Protein AF-A0A7W9TZS3-F1 (afdb_monomer_lite)

Foldseek 3Di:
DPPVVVVVVVPPPDPPDPPPPPDLADDPVRLCAPPNDDDPPPRQDPVSVVVVVVQLVVQPDDPPPQPPDDDPSSVSSVVVSVVNSCVHNVVVPPPD

InterPro domains:
  IPR025421 Protein of unknown function DUF4148 [PF13663] (9-71)

Radius of gyration: 20.39 Å; chains: 1; bounding box: 32×65×49 Å

Structure (mmCIF, N/CA/C/O backbone):
data_AF-A0A7W9TZS3-F1
#
_entry.id   AF-A0A7W9TZS3-F1
#
loop_
_atom_site.group_PDB
_atom_site.id
_atom_site.type_symbol
_atom_site.label_atom_id
_atom_site.label_alt_id
_atom_site.label_comp_id
_atom_site.label_asym_id
_atom_site.label_entity_id
_atom_site.label_seq_id
_atom_site.pdbx_PDB_ins_code
_atom_site.Cartn_x
_atom_site.Cartn_y
_atom_site.Cartn_z
_atom_site.occupancy
_atom_site.B_iso_or_equiv
_atom_site.auth_seq_id
_atom_site.auth_comp_id
_atom_site.auth_asym_id
_atom_site.auth_atom_id
_atom_site.pdbx_PDB_model_num
ATOM 1 N N . MET A 1 1 ? 7.353 55.465 16.003 1.00 52.28 1 MET A N 1
ATOM 2 C CA . MET A 1 1 ? 7.920 54.096 15.986 1.00 52.28 1 MET A CA 1
ATOM 3 C C . MET A 1 1 ? 6.805 53.118 16.341 1.00 52.28 1 MET A C 1
ATOM 5 O O . MET A 1 1 ? 6.318 53.199 17.454 1.00 52.28 1 MET A O 1
ATOM 9 N N . GLY A 1 2 ? 6.310 52.280 15.421 1.00 56.03 2 GLY A N 1
ATOM 10 C CA . GLY A 1 2 ? 5.203 51.361 15.767 1.00 56.03 2 GLY A CA 1
ATOM 11 C C . GLY A 1 2 ? 4.574 50.550 14.628 1.00 56.03 2 GLY A C 1
ATOM 12 O O . GLY A 1 2 ? 3.907 49.559 14.897 1.00 56.03 2 GLY A O 1
ATOM 13 N N . ALA A 1 3 ? 4.805 50.910 13.361 1.00 52.28 3 ALA A N 1
ATOM 14 C CA . ALA A 1 3 ? 4.238 50.169 12.227 1.00 52.28 3 ALA A CA 1
ATOM 15 C C . ALA A 1 3 ? 5.097 48.971 11.772 1.00 52.28 3 ALA A C 1
ATOM 17 O O . ALA A 1 3 ? 4.570 48.016 11.214 1.00 52.28 3 ALA A O 1
ATOM 18 N N . ASN A 1 4 ? 6.402 48.974 12.066 1.00 50.59 4 ASN A N 1
ATOM 19 C CA . ASN A 1 4 ? 7.343 47.979 11.528 1.00 50.59 4 ASN A CA 1
ATOM 20 C C . ASN A 1 4 ? 7.373 46.659 12.315 1.00 50.59 4 ASN A C 1
ATOM 22 O O . ASN A 1 4 ? 7.865 45.658 11.809 1.00 50.59 4 ASN A O 1
ATOM 26 N N . LEU A 1 5 ? 6.831 46.634 13.539 1.00 50.50 5 LEU A N 1
ATOM 27 C CA . LEU A 1 5 ? 6.852 45.436 14.388 1.00 50.50 5 LEU A CA 1
ATOM 28 C C . LEU A 1 5 ? 5.732 44.442 14.031 1.00 50.50 5 LEU A C 1
ATOM 30 O O . LEU A 1 5 ? 5.850 43.254 14.306 1.00 50.50 5 LEU A O 1
ATOM 34 N N . ARG A 1 6 ? 4.662 44.910 13.372 1.00 51.06 6 ARG A N 1
ATOM 35 C CA . ARG A 1 6 ? 3.532 44.062 12.953 1.00 51.06 6 ARG A CA 1
ATOM 36 C C . ARG A 1 6 ? 3.842 43.238 11.701 1.00 51.06 6 ARG A C 1
ATOM 38 O O . ARG A 1 6 ? 3.383 42.108 11.598 1.00 51.06 6 ARG A O 1
ATOM 45 N N . TYR A 1 7 ? 4.658 43.768 10.790 1.00 50.12 7 TYR A N 1
ATOM 46 C CA . TYR A 1 7 ? 5.036 43.068 9.555 1.00 50.12 7 TYR A CA 1
ATOM 47 C C . TYR A 1 7 ? 6.037 41.933 9.784 1.00 50.12 7 TYR A C 1
ATOM 49 O O . TYR A 1 7 ? 6.058 40.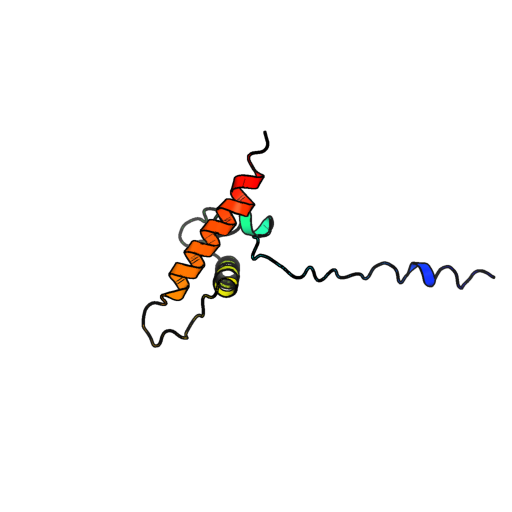975 9.017 1.00 50.12 7 TYR A O 1
ATOM 57 N N . LEU A 1 8 ? 6.815 41.990 10.868 1.00 49.75 8 LEU A N 1
ATOM 58 C CA . LEU A 1 8 ? 7.746 40.917 11.226 1.00 49.75 8 LEU A CA 1
ATOM 59 C C . LEU A 1 8 ? 7.044 39.698 11.846 1.00 49.75 8 LEU A C 1
ATOM 61 O O . LEU A 1 8 ? 7.581 38.598 11.785 1.00 49.75 8 LEU A O 1
ATOM 65 N N . ALA A 1 9 ? 5.829 39.858 12.381 1.00 49.62 9 ALA A N 1
ATOM 66 C CA . ALA A 1 9 ? 5.043 38.740 12.909 1.00 49.62 9 ALA A CA 1
ATOM 67 C C . ALA A 1 9 ? 4.316 37.936 11.811 1.00 49.62 9 ALA A C 1
ATOM 69 O O . ALA A 1 9 ? 3.941 36.789 12.038 1.00 49.62 9 ALA A O 1
ATOM 70 N N . ALA A 1 10 ? 4.129 38.510 10.617 1.00 49.50 10 ALA A N 1
ATOM 71 C CA . ALA A 1 10 ? 3.366 37.886 9.533 1.00 49.50 10 ALA A CA 1
ATOM 72 C C . ALA A 1 10 ? 4.191 36.936 8.640 1.00 49.50 10 ALA A C 1
ATOM 74 O O . ALA A 1 10 ? 3.618 36.196 7.847 1.00 49.50 10 ALA A O 1
ATOM 75 N N . LEU A 1 11 ? 5.522 36.917 8.772 1.00 53.25 11 LEU A N 1
ATOM 76 C CA . LEU A 1 11 ? 6.414 36.067 7.966 1.00 53.25 11 LEU A CA 1
ATOM 77 C C . LEU A 1 11 ? 6.802 34.743 8.651 1.00 53.25 11 LEU A C 1
ATOM 79 O O . LEU A 1 11 ? 7.570 33.968 8.092 1.00 53.25 11 LEU A O 1
ATOM 83 N N . ALA A 1 12 ? 6.270 34.456 9.842 1.00 53.75 12 ALA A N 1
ATOM 84 C CA . ALA A 1 12 ? 6.676 33.300 10.645 1.00 53.75 12 ALA A CA 1
ATOM 85 C C . ALA A 1 12 ? 5.850 32.014 10.416 1.00 53.75 12 ALA A C 1
ATOM 87 O O . ALA A 1 12 ? 6.106 31.014 11.079 1.00 53.75 12 ALA A O 1
ATOM 88 N N . ALA A 1 13 ? 4.867 31.999 9.508 1.00 58.16 13 ALA A N 1
ATOM 89 C CA . ALA A 1 13 ? 3.892 30.901 9.417 1.00 58.16 13 ALA A CA 1
ATOM 90 C C . ALA A 1 13 ? 3.815 30.222 8.037 1.00 58.16 13 ALA A C 1
ATOM 92 O O . ALA A 1 13 ? 2.737 29.838 7.593 1.00 58.16 13 ALA A O 1
ATOM 93 N N . ALA A 1 14 ? 4.946 30.062 7.348 1.00 60.59 14 ALA A N 1
ATOM 94 C CA . ALA A 1 14 ? 5.003 29.295 6.101 1.00 60.59 14 ALA A CA 1
ATOM 95 C C . ALA A 1 14 ? 6.255 28.412 6.015 1.00 60.59 14 ALA A C 1
ATOM 97 O O . ALA A 1 14 ? 6.935 28.366 4.994 1.00 60.59 14 ALA A O 1
ATOM 98 N N . THR A 1 15 ? 6.573 27.676 7.080 1.00 63.31 15 THR A N 1
ATOM 99 C CA . THR A 1 15 ? 7.437 26.499 6.942 1.00 63.31 15 THR A CA 1
ATOM 100 C C . THR A 1 15 ? 6.563 25.324 6.521 1.00 63.31 15 THR A C 1
ATOM 102 O O . THR A 1 15 ? 6.076 24.568 7.360 1.00 63.31 15 THR A O 1
ATOM 105 N N . VAL A 1 16 ? 6.331 25.174 5.215 1.00 63.16 16 VAL A N 1
ATOM 106 C CA . VAL A 1 16 ? 5.901 23.881 4.671 1.00 63.16 16 VAL A CA 1
ATOM 107 C C . VAL A 1 16 ? 7.099 22.949 4.821 1.00 63.16 16 VAL A C 1
ATOM 109 O O . VAL A 1 16 ? 8.045 22.991 4.038 1.00 63.16 16 VAL A O 1
ATOM 112 N N . SER A 1 17 ? 7.108 22.166 5.896 1.00 62.34 17 SER A N 1
ATOM 113 C CA . SER A 1 17 ? 8.094 21.116 6.106 1.00 62.34 17 SER A CA 1
ATOM 114 C C . SER A 1 17 ? 7.923 20.061 5.012 1.00 62.34 17 SER A C 1
ATOM 116 O O . SER A 1 17 ? 7.048 19.205 5.107 1.00 62.34 17 SER A O 1
ATOM 118 N N . LEU A 1 18 ? 8.758 20.099 3.971 1.00 56.69 18 LEU A N 1
ATOM 119 C CA . LEU A 1 18 ? 9.017 18.911 3.160 1.00 56.69 18 LEU A CA 1
ATOM 120 C C . LEU A 1 18 ? 9.836 17.961 4.036 1.00 56.69 18 LEU A C 1
ATOM 122 O O . LEU A 1 18 ? 11.065 18.006 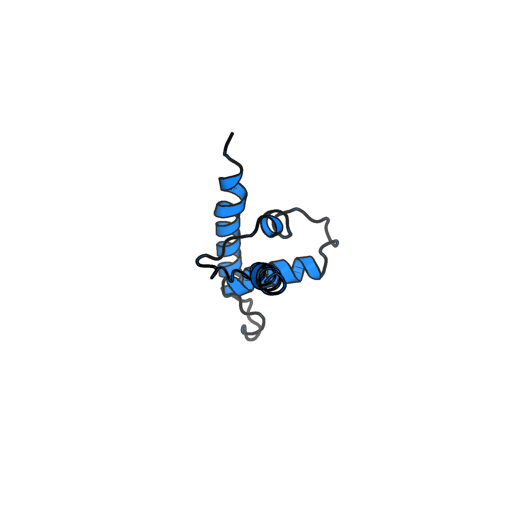4.053 1.00 56.69 18 LEU A O 1
ATOM 126 N N . THR A 1 19 ? 9.162 17.117 4.814 1.00 56.59 19 THR A N 1
ATOM 127 C CA . THR A 1 19 ? 9.821 15.940 5.370 1.00 56.59 19 THR A CA 1
ATOM 128 C C . THR A 1 19 ? 10.195 15.056 4.189 1.00 56.59 19 THR A C 1
ATOM 130 O O . THR A 1 19 ? 9.335 14.449 3.553 1.00 56.59 19 THR A O 1
ATOM 133 N N . ALA A 1 20 ? 11.484 15.032 3.850 1.00 52.62 20 ALA A N 1
ATOM 134 C CA . ALA A 1 20 ? 12.050 14.000 3.001 1.00 52.62 20 ALA A CA 1
ATOM 135 C C . ALA A 1 20 ? 11.713 12.651 3.653 1.00 52.62 20 ALA A C 1
ATOM 137 O O . ALA A 1 20 ? 12.166 12.366 4.763 1.00 52.62 20 ALA A O 1
ATOM 138 N N . HIS A 1 21 ? 10.848 11.869 3.007 1.00 51.72 21 HIS A N 1
ATOM 139 C CA . HIS A 1 21 ? 10.392 10.572 3.498 1.00 51.72 21 HIS A CA 1
ATOM 140 C C . HIS A 1 21 ? 11.533 9.560 3.337 1.00 51.72 21 HIS A C 1
ATOM 142 O O . HIS A 1 21 ? 11.599 8.808 2.368 1.00 51.72 21 HIS A O 1
ATOM 148 N N . ALA A 1 22 ? 12.488 9.593 4.264 1.00 52.00 22 ALA A N 1
ATOM 149 C CA . ALA A 1 22 ? 13.492 8.553 4.410 1.00 52.00 22 ALA A CA 1
ATOM 150 C C . ALA A 1 22 ? 12.819 7.349 5.089 1.00 52.00 22 ALA A C 1
ATOM 152 O O . ALA A 1 22 ? 12.699 7.301 6.309 1.00 52.00 22 ALA A O 1
ATOM 153 N N . GLY A 1 23 ? 12.324 6.422 4.266 1.00 55.91 23 GLY A N 1
ATOM 154 C CA . GLY A 1 23 ? 11.530 5.261 4.669 1.00 55.91 23 GLY A CA 1
ATOM 155 C C . GLY A 1 23 ? 10.081 5.415 4.218 1.00 55.91 23 GLY A C 1
ATOM 156 O O . GLY A 1 23 ? 9.430 6.411 4.527 1.00 55.91 23 GLY A O 1
ATOM 157 N N . LEU A 1 24 ? 9.583 4.437 3.463 1.00 71.81 24 LEU A N 1
ATOM 158 C CA . LEU A 1 24 ? 8.225 4.410 2.920 1.00 71.81 24 LEU A CA 1
ATOM 159 C C . LEU A 1 24 ? 7.207 4.037 4.006 1.00 71.81 24 LEU A C 1
ATOM 161 O O . LEU A 1 24 ? 6.478 3.057 3.901 1.00 71.81 24 LEU A O 1
ATOM 165 N N . HIS A 1 25 ? 7.191 4.819 5.082 1.00 85.88 25 HIS A N 1
ATOM 166 C CA . HIS A 1 25 ? 6.300 4.593 6.205 1.00 85.88 25 HIS A CA 1
ATOM 167 C C . HIS A 1 25 ? 4.859 4.921 5.826 1.00 85.88 25 HIS A C 1
ATOM 169 O O . HIS A 1 25 ? 4.582 5.933 5.177 1.00 85.88 25 HIS A O 1
ATOM 175 N N . LEU A 1 26 ? 3.929 4.083 6.268 1.00 92.44 26 LEU A N 1
ATOM 176 C CA . LEU A 1 26 ? 2.509 4.356 6.128 1.00 92.44 26 LEU A CA 1
ATOM 177 C C . LEU A 1 26 ? 2.083 5.441 7.115 1.00 92.44 26 LEU A C 1
ATOM 179 O O . LEU A 1 26 ? 2.379 5.409 8.310 1.00 92.44 26 LEU A O 1
ATOM 183 N N . THR A 1 27 ? 1.321 6.406 6.615 1.00 92.00 27 THR A N 1
ATOM 184 C CA . THR A 1 27 ? 0.686 7.412 7.463 1.00 92.00 27 THR A CA 1
ATOM 185 C C . THR A 1 27 ? -0.422 6.784 8.321 1.00 92.00 27 THR A C 1
ATOM 187 O O . THR A 1 27 ? -1.031 5.778 7.937 1.00 92.00 27 THR A O 1
ATOM 190 N N . PRO A 1 28 ? -0.814 7.418 9.444 1.00 91.50 28 PRO A N 1
ATOM 191 C CA . PRO A 1 28 ? -1.944 6.947 10.247 1.00 91.50 28 PRO A CA 1
ATOM 192 C C . PRO A 1 28 ? -3.268 6.847 9.473 1.00 91.50 28 PRO A C 1
ATOM 194 O O . PRO A 1 28 ? -4.145 6.062 9.839 1.00 91.50 28 PRO A O 1
ATOM 197 N N . ALA A 1 29 ? -3.444 7.662 8.427 1.00 91.56 29 ALA A N 1
ATOM 198 C CA . ALA A 1 29 ? -4.605 7.587 7.548 1.00 91.56 29 ALA A CA 1
ATOM 199 C C . ALA A 1 29 ? -4.558 6.322 6.679 1.00 91.56 29 ALA A C 1
ATOM 201 O O . ALA A 1 29 ? -5.543 5.586 6.640 1.00 91.56 29 ALA A O 1
ATOM 202 N N . GLN A 1 30 ? -3.406 6.029 6.071 1.00 94.38 30 GLN A N 1
ATOM 203 C CA . GLN A 1 30 ? -3.188 4.834 5.249 1.00 94.38 30 GLN A CA 1
ATOM 204 C C . GLN A 1 30 ? -3.322 3.541 6.060 1.00 94.38 30 GLN A C 1
ATOM 206 O O . GLN A 1 30 ? -4.004 2.620 5.628 1.00 94.38 30 GLN A O 1
ATOM 211 N N . CYS A 1 31 ? -2.841 3.509 7.309 1.00 94.50 31 CYS A N 1
ATOM 212 C CA . CYS A 1 31 ? -3.058 2.379 8.226 1.00 94.50 31 CYS A CA 1
ATOM 213 C C . CYS A 1 31 ? -4.540 2.014 8.449 1.00 94.50 31 CYS A C 1
ATOM 215 O O . CYS A 1 31 ? -4.866 0.899 8.865 1.00 94.50 31 CYS A O 1
ATOM 217 N N . ARG A 1 32 ? -5.456 2.968 8.241 1.00 93.44 32 ARG A N 1
ATOM 218 C CA . ARG A 1 32 ? -6.910 2.779 8.363 1.00 93.44 32 ARG A CA 1
ATOM 219 C C . ARG A 1 32 ? -7.614 2.741 7.004 1.00 93.44 32 ARG A C 1
ATOM 221 O O . ARG A 1 32 ? -8.841 2.686 6.970 1.00 93.44 32 ARG A O 1
ATOM 228 N N . GLY A 1 33 ? -6.858 2.792 5.915 1.00 93.19 33 GLY A N 1
ATOM 229 C CA . GLY A 1 33 ? -7.353 2.722 4.553 1.00 93.19 33 GLY A CA 1
ATOM 230 C C . GLY A 1 33 ? -7.509 1.290 4.052 1.00 93.19 33 GLY A C 1
ATOM 231 O O . GLY A 1 33 ? -7.169 0.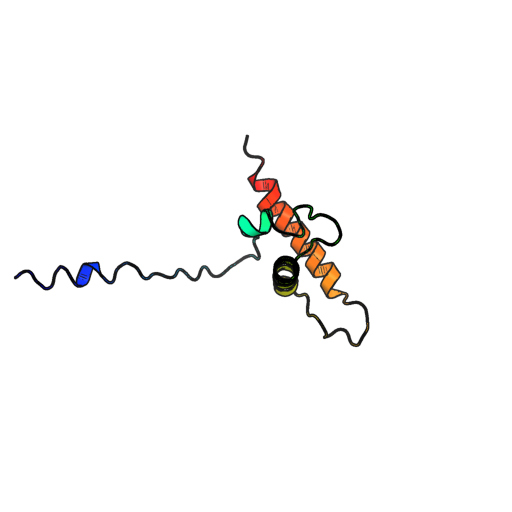313 4.721 1.00 93.19 33 GLY A O 1
ATOM 232 N N . TYR A 1 34 ? -8.047 1.188 2.844 1.00 94.69 34 TYR A N 1
ATOM 233 C CA . TYR A 1 34 ? -7.927 0.003 2.002 1.00 94.69 34 TYR A CA 1
ATOM 234 C C . TYR A 1 34 ? -6.466 -0.093 1.504 1.00 94.69 34 TYR A C 1
ATOM 236 O O . TYR A 1 34 ? -5.915 0.964 1.202 1.00 94.69 34 TYR A O 1
ATOM 244 N N . PRO A 1 35 ? -5.833 -1.284 1.451 1.00 94.44 35 PRO A N 1
ATOM 245 C CA . PRO A 1 35 ? -6.432 -2.620 1.583 1.00 94.44 35 PRO A CA 1
ATOM 246 C C . PRO A 1 35 ? -6.511 -3.172 3.020 1.00 94.44 35 PRO A C 1
ATOM 248 O O . PRO A 1 35 ? -7.098 -4.227 3.248 1.00 94.44 35 PRO A O 1
ATOM 251 N N . PHE A 1 36 ? -5.958 -2.476 4.015 1.00 94.75 36 PHE A N 1
ATOM 252 C CA . PHE A 1 36 ? -5.816 -3.007 5.380 1.00 94.75 36 PHE A CA 1
ATOM 253 C C . PHE A 1 36 ? -7.111 -3.051 6.195 1.00 94.75 36 PHE A C 1
ATOM 255 O O . PHE A 1 36 ? -7.258 -3.859 7.115 1.00 94.75 36 PHE A O 1
ATOM 262 N N . ARG A 1 37 ? -8.061 -2.164 5.895 1.00 92.38 37 ARG A N 1
ATOM 263 C CA . ARG A 1 37 ? -9.416 -2.213 6.446 1.00 92.38 37 ARG A CA 1
ATOM 264 C C . ARG A 1 37 ? -10.351 -2.875 5.454 1.00 92.38 37 ARG A C 1
ATOM 266 O O . ARG A 1 37 ? -10.431 -2.475 4.297 1.00 92.38 37 ARG A O 1
ATOM 273 N N . HIS A 1 38 ? -11.101 -3.852 5.956 1.00 90.06 38 HIS A N 1
ATOM 274 C CA . HIS A 1 38 ? -12.098 -4.558 5.171 1.00 90.06 38 HIS A CA 1
ATOM 275 C C . HIS A 1 38 ? -13.126 -3.579 4.594 1.00 90.06 38 HIS A C 1
ATOM 277 O O . HIS A 1 38 ? -13.808 -2.859 5.329 1.00 90.06 38 HIS A O 1
ATOM 283 N N . VAL A 1 39 ? -13.261 -3.601 3.273 1.00 92.12 39 VAL A N 1
ATOM 284 C CA . VAL A 1 39 ? -14.324 -2.926 2.531 1.00 92.12 39 VAL A CA 1
ATOM 285 C C . VAL A 1 39 ? -15.304 -3.999 2.072 1.00 92.12 39 VAL A C 1
ATOM 287 O O . VAL A 1 39 ? -14.895 -5.097 1.701 1.00 92.12 39 VAL A O 1
ATOM 290 N N . ALA A 1 40 ? -16.605 -3.711 2.121 1.00 93.00 40 ALA A N 1
ATOM 291 C CA . ALA A 1 40 ? -17.602 -4.664 1.646 1.00 93.00 40 ALA A CA 1
ATOM 292 C C . ALA A 1 40 ? -17.332 -5.047 0.172 1.00 93.00 40 ALA A C 1
ATOM 294 O O . ALA A 1 40 ? -16.948 -4.176 -0.619 1.00 93.00 40 ALA A O 1
ATOM 295 N N . PRO A 1 41 ? -17.551 -6.314 -0.224 1.00 90.12 41 PRO A N 1
ATOM 296 C CA . PRO A 1 41 ? -17.368 -6.745 -1.606 1.00 90.12 41 PRO A CA 1
ATOM 297 C C . PRO A 1 41 ? -18.106 -5.833 -2.595 1.00 90.12 41 PRO A C 1
ATOM 299 O O . PRO A 1 41 ? -19.257 -5.453 -2.371 1.00 90.12 41 PRO A O 1
ATOM 302 N N . GLY A 1 42 ? -17.426 -5.440 -3.673 1.00 92.00 42 GLY A N 1
ATOM 303 C CA . GLY A 1 42 ? -17.978 -4.528 -4.683 1.00 92.00 42 GLY A CA 1
ATOM 304 C C . GLY A 1 42 ? -18.172 -3.076 -4.219 1.00 92.00 42 GLY A C 1
ATOM 305 O O . GLY A 1 42 ? -18.811 -2.301 -4.927 1.00 92.00 42 GLY A O 1
ATOM 306 N N . LYS A 1 43 ? -17.658 -2.690 -3.042 1.00 95.25 43 LYS A N 1
ATOM 307 C CA . LYS A 1 43 ? -17.715 -1.310 -2.519 1.00 95.25 43 LYS A CA 1
ATOM 308 C C . LYS A 1 43 ? -16.355 -0.612 -2.462 1.00 95.25 43 LYS A C 1
ATOM 310 O O . LYS A 1 43 ? -16.267 0.470 -1.886 1.00 95.25 43 LYS A O 1
ATOM 315 N N . VAL A 1 44 ? -15.315 -1.198 -3.060 1.00 95.62 44 VAL A N 1
ATOM 316 C CA . VAL A 1 44 ? -14.028 -0.513 -3.246 1.00 95.62 44 VAL A CA 1
ATOM 317 C C . VAL A 1 44 ? -14.253 0.683 -4.165 1.00 95.62 44 VAL A C 1
ATOM 319 O O . VAL A 1 44 ? -14.771 0.547 -5.272 1.00 95.62 44 VAL A O 1
ATOM 322 N N . THR A 1 45 ? -13.911 1.870 -3.680 1.00 96.69 45 THR A N 1
ATOM 323 C CA . THR A 1 45 ? -14.036 3.111 -4.447 1.00 96.69 45 THR A CA 1
ATOM 324 C C . THR A 1 45 ? -12.792 3.342 -5.298 1.00 96.69 45 THR A C 1
ATOM 326 O O . THR A 1 45 ? -11.698 2.906 -4.946 1.00 96.69 45 THR A O 1
ATOM 329 N N . HIS A 1 46 ? -12.933 4.104 -6.383 1.00 96.94 46 HIS A N 1
ATOM 330 C CA . HIS A 1 46 ? -11.792 4.505 -7.210 1.00 96.94 46 HIS A CA 1
ATOM 331 C C . HIS A 1 46 ? -10.698 5.203 -6.387 1.00 96.94 46 HIS A C 1
ATOM 333 O O . HIS A 1 46 ? -9.521 4.915 -6.549 1.00 96.94 46 HIS A O 1
ATOM 339 N N . ALA A 1 47 ? -11.076 6.073 -5.445 1.00 96.31 47 ALA A N 1
ATOM 340 C CA . ALA A 1 47 ? -10.116 6.750 -4.575 1.00 96.31 47 ALA A CA 1
ATOM 341 C C . ALA A 1 47 ? -9.328 5.769 -3.687 1.00 96.31 47 ALA A C 1
ATOM 343 O O . ALA A 1 47 ? -8.127 5.931 -3.513 1.00 96.31 47 ALA A O 1
ATOM 344 N N . GLN A 1 48 ? -9.982 4.734 -3.153 1.00 96.25 48 GLN A N 1
ATOM 345 C CA . GLN A 1 48 ? -9.306 3.687 -2.379 1.00 96.25 48 GLN A CA 1
ATOM 346 C C . GLN A 1 48 ? -8.324 2.890 -3.237 1.00 96.25 48 GLN A C 1
ATOM 348 O O . GLN A 1 48 ? -7.210 2.639 -2.790 1.00 96.25 48 GLN A O 1
ATOM 353 N N . LEU A 1 49 ? -8.721 2.543 -4.462 1.00 95.19 49 LEU A N 1
ATOM 354 C CA . LEU A 1 49 ? -7.853 1.834 -5.397 1.00 95.19 49 LEU A CA 1
ATOM 355 C C . LEU A 1 49 ? -6.629 2.675 -5.782 1.00 95.19 49 LEU A C 1
ATOM 357 O O . LEU A 1 49 ? -5.514 2.172 -5.765 1.00 95.19 49 LEU A O 1
ATOM 361 N N . MET A 1 50 ? -6.819 3.965 -6.071 1.00 95.62 50 MET A N 1
ATOM 362 C CA . MET A 1 50 ? -5.710 4.864 -6.406 1.00 95.62 50 MET A CA 1
ATOM 363 C C . MET A 1 50 ? -4.752 5.084 -5.232 1.00 95.62 50 MET A C 1
ATOM 365 O O . MET A 1 50 ? -3.554 5.246 -5.448 1.00 95.62 50 MET A O 1
ATOM 369 N N . ASN A 1 51 ? -5.255 5.066 -3.995 1.00 95.38 51 ASN A N 1
ATOM 370 C CA . ASN A 1 51 ? -4.397 5.137 -2.815 1.00 95.38 51 ASN A CA 1
ATOM 371 C C . ASN A 1 51 ? -3.514 3.887 -2.687 1.00 95.38 51 ASN A C 1
ATOM 373 O O . ASN A 1 51 ? -2.306 4.031 -2.523 1.00 95.38 51 ASN A O 1
ATOM 377 N N . GLU A 1 52 ? -4.093 2.685 -2.810 1.00 95.62 52 GLU A N 1
ATOM 378 C CA . GLU A 1 52 ? -3.319 1.433 -2.810 1.00 95.62 52 GLU A CA 1
ATOM 379 C C . GLU A 1 52 ? -2.305 1.422 -3.961 1.00 95.62 52 GLU A C 1
ATOM 381 O O . GLU A 1 52 ? -1.143 1.075 -3.763 1.00 95.62 52 GLU A O 1
ATOM 386 N N . LEU A 1 53 ? -2.717 1.855 -5.156 1.00 95.62 53 LEU A N 1
ATOM 387 C CA . LEU A 1 53 ? -1.828 1.929 -6.308 1.00 95.62 53 LEU A CA 1
ATOM 388 C C . LEU A 1 53 ? -0.617 2.824 -6.023 1.00 95.62 53 LEU A C 1
ATOM 390 O O . LEU A 1 53 ? 0.510 2.384 -6.223 1.00 95.62 53 LEU A O 1
ATOM 394 N N . GLY A 1 54 ? -0.825 4.026 -5.480 1.00 94.44 54 GLY A N 1
ATOM 395 C CA . GLY A 1 54 ? 0.277 4.916 -5.107 1.00 94.44 54 GLY A CA 1
ATOM 396 C C . GLY A 1 54 ? 1.190 4.324 -4.025 1.00 94.44 54 GLY A C 1
ATOM 397 O O . GLY A 1 54 ? 2.404 4.521 -4.052 1.00 94.44 54 GLY A O 1
ATOM 398 N N . GLU A 1 55 ? 0.635 3.554 -3.086 1.00 96.00 55 GLU A N 1
ATOM 399 C CA . GLU A 1 55 ? 1.418 2.827 -2.082 1.00 96.00 55 GLU A CA 1
ATOM 400 C C . GLU A 1 55 ? 2.282 1.719 -2.705 1.00 96.00 55 GLU A C 1
ATOM 402 O O . GLU A 1 55 ? 3.425 1.523 -2.279 1.00 96.00 55 GLU A O 1
ATOM 407 N N . LEU A 1 56 ? 1.766 1.010 -3.708 1.00 95.56 56 LEU A N 1
ATOM 408 C CA . LEU A 1 56 ? 2.493 -0.023 -4.445 1.00 95.56 56 LEU A CA 1
ATOM 409 C C . LEU A 1 56 ? 3.556 0.580 -5.371 1.00 95.56 56 LEU A C 1
ATOM 411 O O . LEU A 1 56 ? 4.688 0.097 -5.394 1.00 95.56 56 LEU A O 1
ATOM 415 N N . GLU A 1 57 ? 3.229 1.650 -6.093 1.00 93.75 57 GLU A N 1
ATOM 416 C CA . GLU A 1 57 ? 4.153 2.349 -6.995 1.00 93.75 57 GLU A CA 1
ATOM 417 C C . GLU A 1 57 ? 5.348 2.921 -6.241 1.00 93.75 57 GLU A C 1
ATOM 419 O O . GLU A 1 57 ? 6.498 2.762 -6.653 1.00 93.75 57 GLU A O 1
ATOM 424 N N . ALA A 1 58 ? 5.105 3.493 -5.061 1.00 93.94 58 ALA A N 1
ATOM 425 C CA . ALA A 1 58 ? 6.182 3.958 -4.203 1.00 93.94 58 ALA A CA 1
ATOM 426 C C . ALA A 1 58 ? 7.121 2.810 -3.770 1.00 93.94 58 ALA A C 1
ATOM 428 O O . ALA A 1 58 ? 8.297 3.037 -3.502 1.00 93.94 58 ALA A O 1
ATOM 429 N N . ARG A 1 59 ? 6.640 1.560 -3.774 1.00 93.69 59 ARG A N 1
ATOM 430 C CA . ARG A 1 59 ? 7.416 0.340 -3.478 1.00 93.69 59 ARG A CA 1
ATOM 431 C C . ARG A 1 59 ? 7.975 -0.348 -4.722 1.00 93.69 59 ARG A C 1
ATOM 433 O O . ARG A 1 59 ? 8.485 -1.463 -4.622 1.00 93.69 59 ARG A O 1
ATOM 440 N N . GLY A 1 60 ? 7.928 0.327 -5.866 1.00 91.88 60 GLY A N 1
ATOM 441 C CA . GLY A 1 6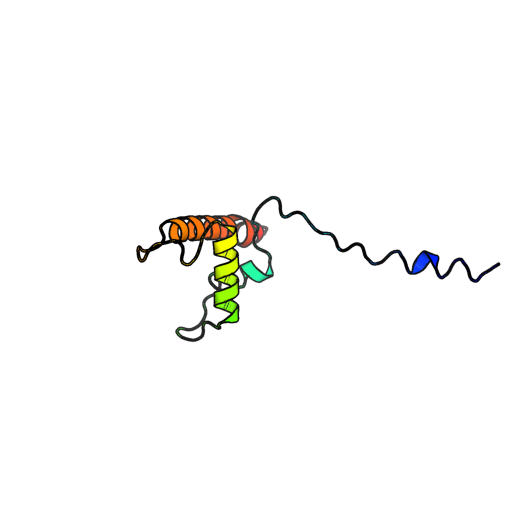0 ? 8.560 -0.116 -7.101 1.00 91.88 60 GLY A CA 1
ATOM 442 C C . GLY A 1 60 ? 7.656 -0.911 -8.035 1.00 91.88 60 GLY A C 1
ATOM 443 O O . GLY A 1 60 ? 8.176 -1.455 -9.003 1.00 91.88 60 GLY A O 1
ATOM 444 N N . TYR A 1 61 ? 6.344 -0.973 -7.783 1.00 92.75 61 TYR A N 1
ATOM 445 C CA . TYR A 1 61 ? 5.404 -1.448 -8.797 1.00 92.75 61 TYR A CA 1
ATOM 446 C C . TYR A 1 61 ? 5.329 -0.446 -9.958 1.00 92.75 61 TYR A C 1
ATOM 448 O O . TYR A 1 61 ? 5.209 0.758 -9.738 1.00 92.75 61 TYR A O 1
ATOM 456 N N . ARG A 1 62 ? 5.396 -0.932 -11.194 1.00 91.12 62 ARG A N 1
ATOM 457 C CA . ARG A 1 62 ? 5.324 -0.134 -12.416 1.00 91.12 62 ARG A CA 1
ATOM 458 C C . ARG A 1 62 ? 4.201 -0.665 -13.311 1.00 91.12 62 ARG A C 1
ATOM 460 O O . ARG A 1 62 ? 4.408 -1.611 -14.071 1.00 91.12 62 ARG A O 1
ATOM 467 N N . PRO A 1 63 ? 2.997 -0.077 -13.235 1.00 86.31 63 PRO A N 1
ATOM 468 C CA . PRO A 1 63 ? 1.871 -0.514 -14.051 1.00 86.31 63 PRO A CA 1
ATOM 469 C C . PRO A 1 63 ? 2.153 -0.343 -15.550 1.00 86.31 63 PRO A C 1
ATOM 471 O O . PRO A 1 63 ? 2.571 0.728 -15.982 1.00 86.31 63 PRO A O 1
ATOM 474 N N . GLY A 1 64 ? 1.850 -1.367 -16.351 1.00 82.38 64 GLY A N 1
ATOM 475 C CA . GLY A 1 64 ? 1.863 -1.288 -17.818 1.00 82.38 64 GLY A CA 1
ATOM 476 C C . GLY A 1 64 ? 3.218 -1.510 -18.501 1.00 82.38 64 GLY A C 1
ATOM 477 O O . GLY A 1 64 ? 3.264 -1.508 -19.728 1.00 82.38 64 GLY A O 1
ATOM 478 N N . ASP A 1 65 ? 4.292 -1.744 -17.742 1.00 75.50 65 ASP A N 1
ATOM 479 C CA . ASP A 1 65 ? 5.635 -2.051 -18.270 1.00 75.50 65 ASP A CA 1
ATOM 480 C C . ASP A 1 65 ? 5.866 -3.566 -18.490 1.00 75.50 65 ASP A C 1
ATOM 482 O O . ASP A 1 65 ? 6.991 -4.016 -18.698 1.00 75.50 65 ASP A O 1
ATOM 486 N N . ASP A 1 66 ? 4.812 -4.377 -18.413 1.00 75.12 66 ASP A N 1
ATOM 487 C CA . ASP A 1 66 ? 4.881 -5.831 -18.249 1.00 75.12 66 ASP A CA 1
ATOM 488 C C . ASP A 1 66 ? 4.680 -6.634 -19.553 1.00 75.12 66 ASP A C 1
ATOM 490 O O . ASP A 1 66 ? 4.642 -7.865 -19.523 1.00 75.12 66 ASP A O 1
ATOM 494 N N . GLU A 1 67 ? 4.579 -5.955 -20.705 1.00 77.44 67 GLU A N 1
ATOM 495 C CA . GLU A 1 67 ? 4.396 -6.536 -22.052 1.00 77.44 67 GLU A CA 1
ATOM 496 C C . GLU A 1 67 ? 3.307 -7.637 -22.111 1.00 77.44 67 GLU A C 1
ATOM 498 O O . GLU A 1 67 ? 3.377 -8.573 -22.909 1.00 77.44 67 GLU A O 1
ATOM 503 N N . GLY A 1 68 ? 2.277 -7.541 -21.259 1.00 72.06 68 GLY A N 1
ATOM 504 C CA . GLY A 1 68 ? 1.186 -8.519 -21.171 1.00 72.06 68 GLY A CA 1
ATOM 505 C C . GLY A 1 68 ? 1.471 -9.752 -20.299 1.00 72.06 68 GLY A C 1
ATOM 506 O O . GLY A 1 68 ? 0.652 -10.672 -20.254 1.00 72.06 68 GLY A O 1
ATOM 507 N N . THR A 1 69 ? 2.598 -9.785 -19.590 1.00 77.88 69 THR A N 1
ATOM 508 C CA . THR A 1 69 ? 2.902 -10.773 -18.544 1.00 77.88 69 THR A CA 1
ATOM 509 C C . THR A 1 69 ? 2.453 -10.239 -17.190 1.00 77.88 69 THR A C 1
ATOM 511 O O . THR A 1 69 ? 2.600 -9.062 -16.924 1.00 77.88 69 THR A O 1
ATOM 514 N N . TYR A 1 70 ? 1.935 -11.085 -16.294 1.00 69.62 70 TYR A N 1
ATOM 515 C CA . TYR A 1 70 ? 1.573 -10.618 -14.951 1.00 69.62 70 TYR A CA 1
ATOM 516 C C . TYR A 1 70 ? 2.799 -10.007 -14.229 1.00 69.62 70 TYR A C 1
ATOM 518 O O . TYR A 1 70 ? 3.817 -10.701 -14.109 1.00 69.62 70 TYR A O 1
ATOM 526 N N . PRO A 1 71 ? 2.719 -8.762 -13.718 1.00 80.81 71 PRO A N 1
ATOM 527 C CA . PRO A 1 71 ? 3.888 -8.044 -13.228 1.00 80.81 71 PRO A CA 1
ATOM 528 C C . PRO A 1 71 ? 4.498 -8.708 -11.986 1.00 80.81 71 PRO A C 1
ATOM 530 O O . PRO A 1 71 ? 3.849 -8.874 -10.948 1.00 80.81 71 PRO A O 1
ATOM 533 N N . ALA A 1 72 ? 5.770 -9.101 -12.073 1.00 77.94 72 ALA A N 1
ATOM 534 C CA . ALA A 1 72 ? 6.494 -9.694 -10.944 1.00 77.94 72 ALA A CA 1
ATOM 535 C C . ALA A 1 72 ? 6.782 -8.669 -9.829 1.00 77.94 72 ALA A C 1
ATOM 537 O O . ALA A 1 72 ? 6.831 -9.014 -8.645 1.00 77.94 72 ALA A O 1
ATOM 538 N N . ASP A 1 73 ? 6.944 -7.403 -10.202 1.00 89.12 73 ASP A N 1
ATOM 539 C CA . ASP A 1 73 ? 7.155 -6.267 -9.307 1.00 89.12 73 ASP A CA 1
ATOM 540 C C . ASP A 1 73 ? 5.926 -5.962 -8.435 1.00 89.12 73 ASP A C 1
ATOM 542 O O . ASP A 1 73 ? 6.098 -5.567 -7.282 1.00 89.12 73 ASP A O 1
ATOM 546 N N . LEU A 1 74 ? 4.704 -6.257 -8.899 1.00 91.88 74 LEU A N 1
ATOM 547 C CA . LEU A 1 74 ? 3.485 -6.135 -8.090 1.00 91.88 74 LEU A CA 1
ATOM 548 C C . LEU A 1 74 ? 3.554 -6.995 -6.820 1.00 91.88 74 LEU A C 1
ATOM 550 O O . LEU A 1 74 ? 3.254 -6.519 -5.725 1.00 91.88 74 LEU A O 1
ATOM 554 N N . GLN A 1 75 ? 3.986 -8.254 -6.937 1.00 92.00 75 GLN A N 1
ATOM 555 C CA . GLN A 1 75 ? 4.097 -9.151 -5.778 1.00 92.00 75 GLN A CA 1
ATOM 556 C C . GLN A 1 75 ? 5.174 -8.673 -4.796 1.00 92.00 75 GLN A C 1
ATOM 558 O O . GLN A 1 75 ? 4.985 -8.727 -3.577 1.00 92.00 75 GLN A O 1
ATOM 563 N N . ALA A 1 76 ? 6.302 -8.183 -5.318 1.00 93.12 76 ALA A N 1
ATOM 564 C CA . ALA A 1 76 ? 7.367 -7.616 -4.497 1.00 93.12 76 ALA A CA 1
ATOM 565 C C . ALA A 1 76 ? 6.888 -6.359 -3.747 1.00 93.12 76 ALA A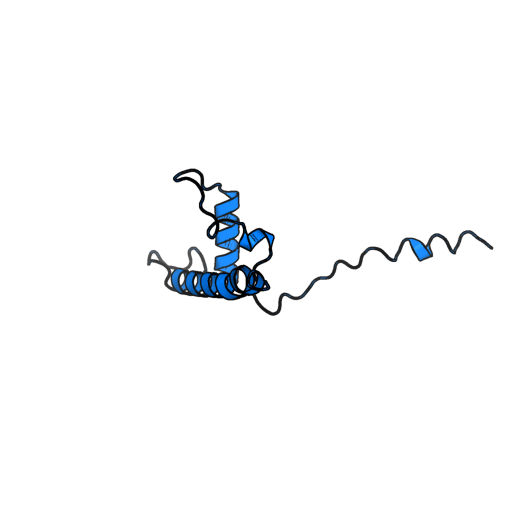 C 1
ATOM 567 O O . ALA A 1 76 ? 7.100 -6.252 -2.535 1.00 93.12 76 ALA A O 1
ATOM 568 N N . ALA A 1 77 ? 6.175 -5.463 -4.432 1.00 94.81 77 ALA A N 1
ATOM 569 C CA . ALA A 1 77 ? 5.602 -4.255 -3.851 1.00 94.81 77 ALA A CA 1
ATOM 570 C C . ALA A 1 77 ? 4.535 -4.567 -2.790 1.00 94.81 77 ALA A C 1
ATOM 572 O O . ALA A 1 77 ? 4.564 -3.983 -1.707 1.00 94.81 77 ALA A O 1
ATOM 573 N N . GLN A 1 78 ? 3.648 -5.540 -3.029 1.00 95.69 78 GLN A N 1
ATOM 574 C CA . GLN A 1 78 ? 2.654 -5.995 -2.044 1.00 95.69 78 GLN A CA 1
ATOM 575 C C . GLN A 1 78 ? 3.310 -6.568 -0.781 1.00 95.69 78 GLN A C 1
ATOM 577 O O . GLN A 1 78 ? 2.865 -6.306 0.343 1.00 95.69 78 GLN A O 1
ATOM 582 N N . LYS A 1 79 ? 4.399 -7.332 -0.942 1.00 95.25 79 LYS A N 1
ATOM 583 C CA . LYS A 1 79 ? 5.174 -7.863 0.185 1.00 95.25 79 LYS A CA 1
ATOM 584 C C . LYS A 1 79 ? 5.817 -6.739 0.999 1.00 95.25 79 LYS A C 1
ATOM 586 O O . LYS A 1 79 ? 5.756 -6.782 2.228 1.00 95.25 79 LYS A O 1
ATOM 591 N N . ALA A 1 80 ? 6.397 -5.741 0.334 1.00 95.19 80 ALA A N 1
ATOM 592 C CA . ALA A 1 80 ? 6.937 -4.557 0.997 1.00 95.19 80 ALA A CA 1
ATOM 593 C C . ALA A 1 80 ? 5.833 -3.774 1.733 1.00 95.19 80 ALA A C 1
ATOM 595 O O . ALA A 1 80 ? 5.977 -3.478 2.914 1.00 95.19 80 ALA A O 1
ATOM 596 N N . LEU A 1 81 ? 4.679 -3.557 1.093 1.00 95.88 81 LEU A N 1
ATOM 597 C CA . LEU A 1 81 ? 3.533 -2.849 1.672 1.00 95.88 81 LEU A CA 1
ATOM 598 C C . LEU A 1 81 ? 3.000 -3.541 2.932 1.00 95.88 81 LEU A C 1
ATOM 600 O O . LEU A 1 81 ? 2.701 -2.895 3.935 1.00 95.88 81 LEU A O 1
ATOM 604 N N . SER A 1 82 ? 2.956 -4.871 2.916 1.00 95.25 82 SER A N 1
ATOM 605 C CA . SER A 1 82 ? 2.569 -5.678 4.077 1.00 95.25 82 SER A CA 1
ATOM 606 C C . SER A 1 82 ? 3.585 -5.595 5.225 1.00 95.25 82 SER A C 1
ATOM 608 O O . SER A 1 82 ? 3.206 -5.615 6.404 1.00 95.25 82 SER A O 1
ATOM 610 N N . ALA A 1 83 ? 4.881 -5.505 4.904 1.00 94.62 83 ALA A N 1
ATOM 611 C CA . ALA A 1 83 ? 5.935 -5.322 5.898 1.00 94.62 83 ALA A CA 1
ATOM 612 C C . ALA A 1 83 ? 5.830 -3.943 6.567 1.00 94.62 83 ALA A C 1
ATOM 614 O O . ALA A 1 83 ? 5.890 -3.865 7.796 1.00 94.62 83 ALA A O 1
ATOM 615 N N . ASP A 1 84 ? 5.573 -2.898 5.782 1.00 94.38 84 ASP A N 1
ATOM 616 C CA . ASP A 1 84 ? 5.385 -1.536 6.284 1.00 94.38 84 ASP A CA 1
ATOM 617 C C . ASP A 1 84 ? 4.120 -1.433 7.139 1.00 94.38 84 ASP A C 1
ATOM 619 O O . ASP A 1 84 ? 4.166 -0.917 8.251 1.00 94.38 84 ASP A O 1
ATOM 623 N N . TYR A 1 85 ? 3.014 -2.061 6.729 1.00 94.62 85 TYR A N 1
ATOM 624 C CA . TYR A 1 85 ? 1.818 -2.170 7.571 1.00 94.62 85 TYR A CA 1
ATOM 625 C C . TYR A 1 85 ? 2.095 -2.844 8.915 1.00 94.62 85 TYR A C 1
ATOM 627 O O . TYR A 1 85 ? 1.658 -2.380 9.972 1.00 94.62 85 TYR A O 1
ATOM 635 N N . SER A 1 86 ? 2.872 -3.924 8.901 1.00 93.56 86 SER A N 1
ATOM 636 C CA . SER A 1 86 ? 3.262 -4.608 10.131 1.00 93.56 86 SER A CA 1
ATOM 637 C C . SER A 1 86 ? 4.134 -3.719 11.023 1.00 93.56 86 SER A C 1
ATOM 639 O O . SER A 1 86 ? 3.972 -3.727 12.247 1.00 93.56 86 SER A O 1
ATOM 641 N N . ALA A 1 87 ? 5.059 -2.961 10.433 1.00 92.50 87 ALA A N 1
ATOM 642 C CA . ALA A 1 87 ? 5.977 -2.083 11.147 1.00 92.50 87 ALA A CA 1
ATOM 643 C C . ALA A 1 87 ? 5.276 -0.845 11.723 1.00 92.50 87 ALA A C 1
ATOM 645 O O . ALA A 1 87 ? 5.438 -0.553 12.907 1.00 92.50 87 ALA A O 1
ATOM 646 N N . ASP A 1 88 ? 4.457 -0.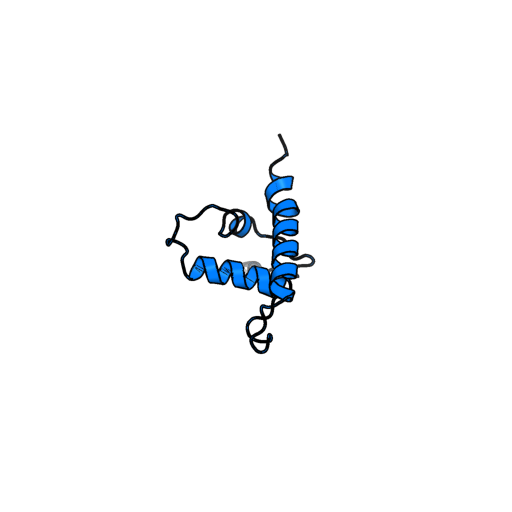179 10.921 1.00 92.19 88 ASP A N 1
ATOM 647 C CA . ASP A 1 88 ? 3.914 1.137 11.240 1.00 92.19 88 ASP A CA 1
ATOM 648 C C . ASP A 1 88 ? 2.542 1.032 11.900 1.00 92.19 88 ASP A C 1
ATOM 650 O O . ASP A 1 88 ? 2.245 1.726 12.868 1.00 92.19 88 ASP A O 1
ATOM 654 N N . CYS A 1 89 ? 1.701 0.111 11.437 1.00 91.81 89 CYS A N 1
ATOM 655 C CA . CYS A 1 89 ? 0.295 0.071 11.822 1.00 91.81 89 CYS A CA 1
ATOM 656 C C . CYS A 1 89 ? -0.024 -1.001 12.869 1.00 91.81 89 CYS A C 1
ATOM 658 O O . CYS A 1 89 ? -1.052 -0.908 13.529 1.00 91.81 89 CYS A O 1
ATOM 660 N N . LEU A 1 90 ? 0.817 -2.027 13.051 1.00 89.69 90 LEU A N 1
ATOM 661 C CA . LEU A 1 90 ? 0.578 -3.076 14.056 1.00 89.69 90 LEU A CA 1
ATOM 662 C C . LEU A 1 90 ? 1.493 -2.957 15.279 1.00 89.69 90 LEU A C 1
ATOM 664 O O . LEU A 1 90 ? 1.043 -3.188 16.404 1.00 89.69 90 LEU A O 1
ATOM 668 N N . LYS A 1 91 ? 2.767 -2.577 15.104 1.00 74.19 91 LYS A N 1
ATOM 669 C CA . LYS A 1 91 ? 3.698 -2.433 16.240 1.00 74.19 91 LYS A CA 1
ATOM 670 C C . LYS A 1 91 ? 3.424 -1.186 17.081 1.00 74.19 91 LYS A C 1
ATOM 672 O O . LYS A 1 91 ? 3.552 -1.263 18.301 1.00 74.19 91 LYS A O 1
ATOM 677 N N . LEU A 1 92 ? 2.980 -0.079 16.478 1.00 59.94 92 LEU A N 1
ATOM 678 C CA . LEU A 1 92 ? 2.639 1.145 17.220 1.00 59.94 92 LEU A CA 1
ATOM 679 C C . LEU A 1 92 ? 1.408 0.984 18.134 1.00 59.94 92 LEU A C 1
ATOM 681 O O . LEU A 1 92 ? 1.279 1.711 19.114 1.00 59.94 92 LEU A O 1
ATOM 685 N N . HIS A 1 93 ? 0.541 -0.001 17.878 1.00 54.69 93 HIS A N 1
ATOM 686 C CA . HIS A 1 93 ? -0.668 -0.250 18.672 1.00 54.69 93 HIS A CA 1
ATOM 687 C C . HIS A 1 93 ? -0.452 -1.171 19.890 1.00 54.69 93 HIS A C 1
ATOM 689 O O . HIS A 1 93 ? -1.389 -1.390 20.650 1.00 54.69 93 HIS A O 1
ATOM 695 N N . ARG A 1 94 ? 0.758 -1.712 20.110 1.00 58.28 94 ARG A N 1
ATOM 696 C CA . ARG A 1 94 ? 1.043 -2.682 21.193 1.00 58.28 94 ARG A CA 1
ATOM 697 C C . ARG A 1 94 ? 1.488 -2.040 22.521 1.00 58.28 94 ARG A C 1
ATOM 699 O O . ARG A 1 94 ? 1.926 -2.744 23.421 1.00 58.28 94 ARG A O 1
ATOM 706 N N . LYS A 1 95 ? 1.426 -0.716 22.672 1.00 47.97 95 LYS A N 1
ATOM 707 C CA . LYS A 1 95 ? 1.863 -0.045 23.907 1.00 47.97 95 LYS A CA 1
ATOM 708 C C . LYS A 1 95 ? 0.701 0.077 24.905 1.00 47.97 95 LYS A C 1
ATOM 710 O O . LYS A 1 95 ? 0.118 1.148 25.034 1.00 47.97 95 LYS A O 1
ATOM 715 N N . THR A 1 96 ? 0.383 -1.023 25.583 1.00 43.94 96 THR A N 1
ATOM 716 C CA . THR A 1 96 ? -0.500 -1.097 26.766 1.00 43.94 96 THR A CA 1
ATOM 717 C C . THR A 1 96 ? -0.060 -2.258 27.630 1.00 43.94 96 THR A C 1
ATOM 719 O O . THR A 1 96 ? 0.164 -3.340 27.043 1.00 43.94 96 THR A O 1
#

Organism: NCBI:txid765414

Secondary structure (DSSP, 8-state):
--SHHHHTTTTSS--------SS-PPPTTGGGSTTTS---TT---HHHHHHHHHHHHHTT--TT-STTSPPHHHHHHHHHHHHHIIIIIISGGG--

pLDDT: mean 79.99, std 17.77, range [43.94, 96.94]

Sequence (96 aa):
MGANLRYLAALAAATVSLTAHAGLHLTPAQCRGYPFRHVAPGKVTHAQLMNELGELEARGYRPGDDEGTYPADLQAAQKALSADYSADCLKLHRKT